Protein AF-A0A2N3T8K1-F1 (afdb_monomer_lite)

Structure (mmCIF, N/CA/C/O backbone):
data_AF-A0A2N3T8K1-F1
#
_entry.id   AF-A0A2N3T8K1-F1
#
loop_
_atom_site.group_PDB
_atom_site.id
_atom_site.type_symbol
_atom_site.label_atom_id
_atom_site.label_alt_id
_atom_site.label_comp_id
_atom_site.label_asym_id
_atom_site.label_entity_id
_atom_site.label_seq_id
_atom_site.pdbx_PDB_ins_code
_atom_site.Cartn_x
_atom_site.Cartn_y
_atom_site.Cartn_z
_atom_site.occupancy
_atom_site.B_iso_or_equiv
_atom_site.auth_seq_id
_atom_site.auth_comp_id
_atom_site.auth_asym_id
_atom_site.auth_atom_id
_atom_site.pdbx_PDB_model_num
ATOM 1 N N . MET A 1 1 ? -24.158 12.985 -3.431 1.00 35.72 1 MET A N 1
ATOM 2 C CA . MET A 1 1 ? -22.919 12.686 -2.682 1.00 35.72 1 MET A CA 1
ATOM 3 C C . MET A 1 1 ? -22.726 11.179 -2.710 1.00 35.72 1 MET A C 1
ATOM 5 O O . MET A 1 1 ? -23.554 10.480 -2.143 1.00 35.72 1 MET A O 1
ATOM 9 N N . LYS A 1 2 ? -21.747 10.663 -3.465 1.00 43.38 2 LYS A N 1
ATOM 10 C CA . LYS A 1 2 ? -21.382 9.240 -3.372 1.00 43.38 2 LYS A CA 1
ATOM 11 C C . LYS A 1 2 ? -20.612 9.081 -2.063 1.00 43.38 2 LYS A C 1
ATOM 13 O O . LYS A 1 2 ? -19.726 9.891 -1.823 1.00 43.38 2 LYS A O 1
ATOM 18 N N . GLN A 1 3 ? -20.998 8.129 -1.216 1.00 49.00 3 GLN A N 1
ATOM 19 C CA . GLN A 1 3 ? -20.234 7.801 -0.010 1.00 49.00 3 GLN A CA 1
ATOM 20 C C . GLN A 1 3 ? -18.784 7.537 -0.426 1.00 49.00 3 GLN A C 1
ATOM 22 O O . GLN A 1 3 ? -18.533 6.684 -1.278 1.00 49.00 3 GLN A O 1
ATOM 27 N N . GLU A 1 4 ? -17.854 8.332 0.098 1.00 63.88 4 GLU A N 1
ATOM 28 C CA . GLU A 1 4 ? -16.428 8.094 -0.089 1.00 63.88 4 GLU A CA 1
ATOM 29 C C . GLU A 1 4 ? -16.075 6.772 0.595 1.00 63.88 4 GLU A C 1
ATOM 31 O O . GLU A 1 4 ? -16.554 6.476 1.691 1.00 63.88 4 GLU A O 1
ATOM 36 N N . GLY A 1 5 ? -15.353 5.917 -0.133 1.00 77.62 5 GLY A N 1
ATOM 37 C CA . GLY A 1 5 ? -15.175 4.519 0.239 1.00 77.62 5 GLY A CA 1
ATOM 38 C C . GLY A 1 5 ? -14.401 4.379 1.543 1.00 77.62 5 GLY A C 1
ATOM 39 O O . GLY A 1 5 ? -13.340 4.980 1.708 1.00 77.62 5 GLY A O 1
ATOM 40 N N . ILE A 1 6 ? -14.954 3.577 2.446 1.00 90.69 6 ILE A N 1
ATOM 41 C CA . ILE A 1 6 ? -14.315 3.162 3.686 1.00 90.69 6 ILE A CA 1
ATOM 42 C C . ILE A 1 6 ? -13.741 1.764 3.450 1.00 90.69 6 ILE A C 1
ATOM 44 O O . ILE A 1 6 ? -14.485 0.854 3.075 1.00 90.69 6 ILE A O 1
ATOM 48 N N . TYR A 1 7 ? -12.438 1.589 3.665 1.00 93.00 7 TYR A N 1
ATOM 49 C CA . TYR A 1 7 ? -11.731 0.343 3.351 1.00 93.00 7 TYR A CA 1
ATOM 50 C C . TYR A 1 7 ? -10.979 -0.192 4.561 1.00 93.00 7 TYR A C 1
ATOM 52 O O . TYR A 1 7 ? -10.440 0.575 5.350 1.00 93.00 7 TYR A O 1
ATOM 60 N N . SER A 1 8 ? -10.894 -1.508 4.715 1.00 94.31 8 SER A N 1
ATOM 61 C CA . SER A 1 8 ? -10.083 -2.085 5.786 1.00 94.31 8 SER A CA 1
ATOM 62 C C . SER A 1 8 ? -8.594 -2.036 5.445 1.00 94.31 8 SER A C 1
ATOM 64 O O . SER A 1 8 ? -8.184 -2.167 4.288 1.00 94.31 8 SER A O 1
ATOM 66 N N . VAL A 1 9 ? -7.751 -1.948 6.472 1.00 94.50 9 VAL A N 1
ATOM 67 C CA . VAL A 1 9 ? -6.297 -2.142 6.329 1.00 94.50 9 VAL A CA 1
ATOM 68 C C . VAL A 1 9 ? -5.979 -3.472 5.629 1.00 94.50 9 VAL A C 1
ATOM 70 O O . VAL A 1 9 ? -5.037 -3.550 4.841 1.00 94.50 9 VAL A O 1
ATOM 73 N N . ALA A 1 10 ? -6.767 -4.525 5.877 1.00 93.94 10 ALA A N 1
ATOM 74 C CA . ALA A 1 10 ? -6.583 -5.824 5.231 1.00 93.94 10 ALA A CA 1
ATOM 75 C C . ALA A 1 10 ? -6.781 -5.764 3.704 1.00 93.94 10 ALA A C 1
ATOM 77 O O . ALA A 1 10 ? -6.030 -6.408 2.968 1.00 93.94 10 ALA A O 1
ATOM 78 N N . GLN A 1 11 ? -7.742 -4.969 3.220 1.00 95.00 11 GLN A N 1
ATOM 79 C CA . GLN A 1 11 ? -7.944 -4.731 1.786 1.00 95.00 11 GLN A CA 1
ATOM 80 C C . GLN A 1 11 ? -6.737 -4.021 1.166 1.00 95.00 11 GLN A C 1
ATOM 82 O O . GLN A 1 11 ? -6.243 -4.457 0.124 1.00 95.00 11 GLN A O 1
ATOM 87 N N . LEU A 1 12 ? -6.222 -2.980 1.828 1.00 95.88 12 LEU A N 1
ATOM 88 C CA . LEU A 1 12 ? -5.025 -2.270 1.371 1.00 95.88 12 LEU A CA 1
ATOM 89 C C . LEU A 1 12 ? -3.799 -3.198 1.352 1.00 95.88 12 LEU A C 1
ATOM 91 O O . LEU A 1 12 ? -3.088 -3.268 0.354 1.00 95.88 12 LEU A O 1
ATOM 95 N N . ALA A 1 13 ? -3.586 -3.988 2.406 1.00 95.69 13 ALA A N 1
ATOM 96 C CA . ALA A 1 13 ? -2.497 -4.961 2.473 1.00 95.69 13 ALA A CA 1
ATOM 97 C C . ALA A 1 13 ? -2.576 -6.021 1.357 1.00 95.69 13 ALA A C 1
ATOM 99 O O . ALA A 1 13 ? -1.554 -6.404 0.782 1.00 95.69 13 ALA A O 1
ATOM 100 N N . ALA A 1 14 ? -3.780 -6.512 1.046 1.00 95.62 14 ALA A N 1
ATOM 101 C CA . ALA A 1 14 ? -4.000 -7.476 -0.030 1.00 95.62 14 ALA A CA 1
ATOM 102 C C . ALA A 1 14 ? -3.702 -6.872 -1.411 1.00 95.62 14 ALA A C 1
ATOM 104 O O . ALA A 1 14 ? -3.075 -7.536 -2.244 1.00 95.62 14 ALA A O 1
ATOM 105 N N . TYR A 1 15 ? -4.089 -5.611 -1.622 1.00 96.75 15 TYR A N 1
ATOM 106 C CA . TYR A 1 15 ? -3.734 -4.850 -2.816 1.00 96.75 15 TYR A CA 1
ATOM 107 C C . TYR A 1 15 ? -2.217 -4.717 -2.972 1.00 96.75 15 TYR A C 1
ATOM 109 O O . TYR A 1 15 ? -1.675 -5.169 -3.980 1.00 96.75 15 TYR A O 1
ATOM 117 N N . LEU A 1 16 ? -1.515 -4.213 -1.952 1.00 96.62 16 LEU A N 1
ATOM 118 C CA . LEU A 1 16 ? -0.056 -4.051 -1.987 1.00 96.62 16 LEU A CA 1
ATOM 119 C C . LEU A 1 16 ? 0.663 -5.363 -2.341 1.00 96.62 16 LEU A C 1
ATOM 121 O O . LEU A 1 16 ? 1.545 -5.384 -3.197 1.00 96.62 16 LEU A O 1
ATOM 125 N N . LYS A 1 17 ? 0.236 -6.491 -1.764 1.00 96.06 17 LYS A N 1
ATOM 126 C CA . LYS A 1 17 ? 0.797 -7.814 -2.095 1.00 96.06 17 LYS A CA 1
ATOM 127 C C . LYS A 1 17 ? 0.546 -8.214 -3.550 1.00 96.06 17 LYS A C 1
ATOM 129 O O . LYS A 1 17 ? 1.437 -8.779 -4.180 1.00 96.06 17 LYS A O 1
ATOM 134 N N . SER A 1 18 ? -0.644 -7.931 -4.087 1.00 96.31 18 SER A N 1
ATOM 135 C CA . SER A 1 18 ? -0.947 -8.190 -5.504 1.00 96.31 18 SER A CA 1
ATOM 136 C C . SER A 1 18 ? -0.101 -7.344 -6.456 1.00 96.31 18 SER A C 1
ATOM 138 O O . SER A 1 18 ? 0.189 -7.774 -7.567 1.00 96.31 18 SER A O 1
ATOM 140 N N . GLU A 1 19 ? 0.367 -6.196 -5.972 1.00 95.75 19 GLU A N 1
ATOM 141 C CA . GLU A 1 19 ? 1.239 -5.271 -6.687 1.00 95.75 19 GLU A CA 1
ATOM 142 C C . GLU A 1 19 ? 2.736 -5.529 -6.485 1.00 95.75 19 GLU A C 1
ATOM 144 O O . GLU A 1 19 ? 3.570 -4.680 -6.803 1.00 95.75 19 GLU A O 1
ATOM 149 N N . ALA A 1 20 ? 3.075 -6.723 -5.994 1.00 95.88 20 ALA A N 1
ATOM 150 C CA . ALA A 1 20 ? 4.433 -7.175 -5.708 1.00 95.88 20 ALA A CA 1
ATOM 151 C C . ALA A 1 20 ? 5.169 -6.355 -4.633 1.00 95.88 20 ALA A C 1
ATOM 153 O O . ALA A 1 20 ? 6.398 -6.379 -4.575 1.00 95.88 20 ALA A O 1
ATOM 154 N N . TYR A 1 21 ? 4.439 -5.679 -3.742 1.00 97.00 21 TYR A N 1
ATOM 155 C CA . TYR A 1 21 ? 5.034 -5.137 -2.526 1.00 97.00 21 TYR A CA 1
ATOM 156 C C . TYR A 1 21 ? 5.252 -6.265 -1.514 1.00 97.00 21 TYR A C 1
ATOM 158 O O . TYR A 1 21 ? 4.415 -7.161 -1.349 1.00 97.00 21 TYR A O 1
ATOM 166 N N . HIS A 1 22 ? 6.364 -6.202 -0.789 1.00 96.81 22 HIS A N 1
ATOM 167 C CA . HIS A 1 22 ? 6.760 -7.229 0.170 1.00 96.81 22 HIS A CA 1
ATOM 168 C C . HIS A 1 22 ? 6.698 -6.692 1.597 1.00 96.81 22 HIS A C 1
ATOM 170 O O . HIS A 1 22 ? 7.334 -5.691 1.907 1.00 96.81 22 HIS A O 1
ATOM 176 N N . LEU A 1 23 ? 5.965 -7.373 2.479 1.00 96.44 23 LEU A N 1
ATOM 177 C CA . LEU A 1 23 ? 6.034 -7.097 3.914 1.00 96.44 23 LEU A CA 1
ATOM 178 C C . LEU A 1 23 ? 7.429 -7.475 4.427 1.00 96.44 23 LEU A C 1
ATOM 180 O O . LEU A 1 23 ? 7.825 -8.634 4.296 1.00 96.44 23 LEU A O 1
ATOM 184 N N . THR A 1 24 ? 8.161 -6.522 5.001 1.00 96.75 24 THR A N 1
ATOM 185 C CA . THR A 1 24 ? 9.553 -6.731 5.440 1.00 96.75 24 THR A CA 1
ATOM 186 C C . THR A 1 24 ? 9.708 -6.730 6.956 1.00 96.75 24 THR A C 1
ATOM 188 O O . THR A 1 24 ? 10.254 -7.675 7.519 1.00 96.75 24 THR A O 1
ATOM 191 N N . TYR A 1 25 ? 9.251 -5.676 7.630 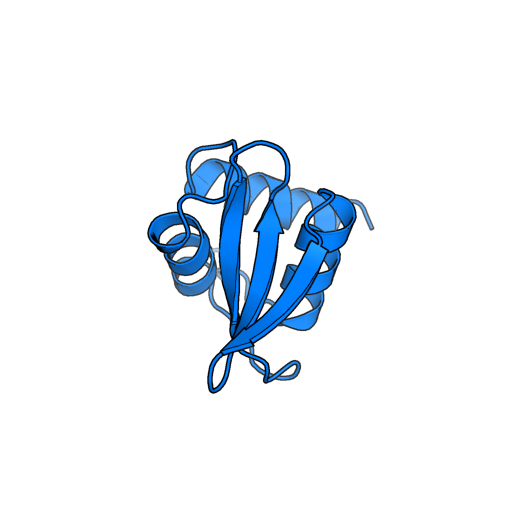1.00 95.75 25 TYR A N 1
ATOM 192 C CA . TYR A 1 25 ? 9.393 -5.503 9.075 1.00 95.75 25 TYR A CA 1
ATOM 193 C C . TYR A 1 25 ? 8.257 -4.650 9.646 1.00 95.75 25 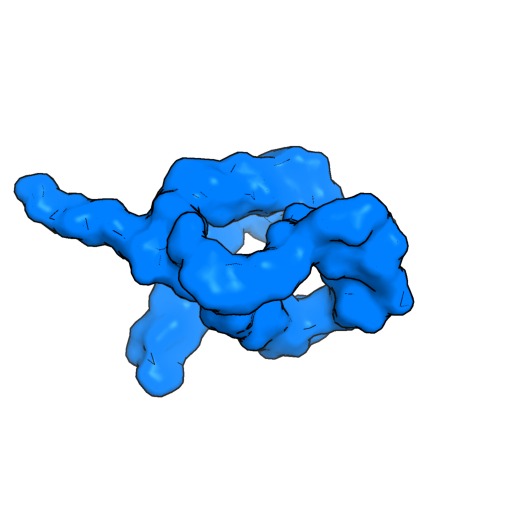TYR A C 1
ATOM 195 O O . TYR A 1 25 ? 7.431 -4.102 8.918 1.00 95.75 25 TYR A O 1
ATOM 203 N N . ARG A 1 26 ? 8.227 -4.540 10.976 1.00 95.31 26 ARG A N 1
ATOM 204 C CA . ARG A 1 26 ? 7.312 -3.667 11.717 1.00 95.31 26 ARG A CA 1
ATOM 205 C C . ARG A 1 26 ? 8.056 -2.487 12.309 1.00 95.31 26 ARG A C 1
ATOM 207 O O . ARG A 1 26 ? 9.132 -2.665 12.879 1.00 95.31 26 ARG A O 1
ATOM 214 N N . GLN A 1 27 ? 7.464 -1.303 12.214 1.00 93.31 27 GLN A N 1
ATOM 215 C CA . GLN A 1 27 ? 7.975 -0.084 12.829 1.00 93.31 27 GLN A CA 1
ATOM 216 C C . GLN A 1 27 ? 6.885 0.545 13.693 1.00 93.31 27 GLN A C 1
ATOM 218 O O . GLN A 1 27 ? 5.940 1.153 13.192 1.00 93.31 27 GLN A O 1
ATOM 223 N N . GLY A 1 28 ? 7.009 0.380 15.011 1.00 93.50 28 GLY A N 1
ATOM 224 C CA . GLY A 1 28 ? 5.985 0.828 15.952 1.00 93.50 28 GLY A CA 1
ATOM 225 C C . GLY A 1 28 ? 4.645 0.144 15.677 1.00 93.50 28 GLY A C 1
ATOM 226 O O . GLY A 1 28 ? 4.550 -1.079 15.745 1.00 93.50 28 GLY A O 1
ATOM 227 N N . SER A 1 29 ? 3.628 0.940 15.345 1.00 93.50 29 SER A N 1
ATOM 228 C CA . SER A 1 29 ? 2.268 0.456 15.057 1.00 93.50 29 SER A CA 1
ATOM 229 C C . SER A 1 29 ? 1.996 0.216 13.567 1.00 93.50 29 SER A C 1
ATOM 231 O O . SER A 1 29 ? 0.835 0.066 13.186 1.00 93.50 29 SER A O 1
ATOM 233 N N . ASN A 1 30 ? 3.042 0.179 12.733 1.00 95.19 30 ASN A N 1
ATOM 234 C CA . ASN A 1 30 ? 2.926 0.042 11.283 1.00 95.19 30 ASN A CA 1
ATOM 235 C C . ASN A 1 30 ? 3.680 -1.187 10.749 1.00 95.19 30 ASN A C 1
ATOM 237 O O . ASN A 1 30 ? 4.776 -1.513 11.212 1.00 95.19 30 ASN A O 1
ATOM 241 N N . ASP A 1 31 ? 3.107 -1.826 9.733 1.00 95.88 31 ASP A N 1
ATOM 242 C CA . ASP A 1 31 ? 3.760 -2.807 8.871 1.00 95.88 31 ASP A CA 1
ATOM 243 C C . ASP A 1 31 ? 4.424 -2.076 7.686 1.00 95.88 31 ASP A C 1
ATOM 245 O O . ASP A 1 31 ? 3.792 -1.239 7.036 1.00 95.88 31 ASP A O 1
ATOM 249 N N . ALA A 1 32 ? 5.682 -2.403 7.379 1.00 96.56 32 ALA A N 1
ATOM 250 C CA . ALA A 1 32 ? 6.429 -1.828 6.260 1.00 96.56 32 ALA A CA 1
ATOM 251 C C . ALA A 1 32 ? 6.347 -2.723 5.010 1.00 96.56 32 ALA A C 1
ATOM 253 O O . ALA A 1 32 ? 6.777 -3.879 5.026 1.00 96.56 32 ALA A O 1
ATOM 254 N N . TYR A 1 33 ? 5.828 -2.170 3.914 1.00 97.44 33 TYR A N 1
ATOM 255 C CA . TYR A 1 33 ? 5.684 -2.816 2.610 1.00 97.44 33 TYR A CA 1
ATOM 256 C C . TYR A 1 33 ? 6.676 -2.221 1.611 1.00 97.44 33 TYR A C 1
ATOM 258 O O . TYR A 1 33 ? 6.526 -1.085 1.170 1.00 97.44 33 TYR A O 1
ATOM 266 N N . TYR A 1 34 ? 7.686 -3.001 1.246 1.00 97.44 34 TYR A N 1
ATOM 267 C CA . TYR A 1 34 ? 8.726 -2.628 0.295 1.00 97.44 34 TYR A CA 1
ATOM 268 C C . TYR A 1 34 ? 8.241 -2.730 -1.152 1.00 97.44 34 TYR A C 1
ATOM 270 O O . TYR A 1 34 ? 7.799 -3.805 -1.561 1.00 97.44 34 TYR A O 1
ATOM 278 N N . ASN A 1 35 ? 8.393 -1.663 -1.940 1.00 97.00 35 ASN A N 1
ATOM 279 C CA . ASN A 1 35 ? 8.238 -1.714 -3.394 1.00 97.00 35 ASN A CA 1
ATOM 280 C C . ASN A 1 35 ? 9.604 -1.980 -4.059 1.00 97.00 35 ASN A C 1
ATOM 282 O O . ASN A 1 35 ? 10.480 -1.108 -4.032 1.00 97.00 35 ASN A O 1
ATOM 286 N N . PRO A 1 36 ? 9.811 -3.137 -4.714 1.00 95.00 36 PRO A N 1
ATOM 287 C CA . PRO A 1 36 ? 11.083 -3.445 -5.365 1.00 95.00 36 PRO A CA 1
ATOM 288 C C . PRO A 1 36 ? 11.397 -2.558 -6.581 1.00 95.00 36 PRO A C 1
ATOM 290 O O . PRO A 1 36 ? 12.566 -2.452 -6.959 1.00 95.00 36 PRO A O 1
ATOM 293 N N . ARG A 1 37 ? 10.396 -1.908 -7.193 1.00 93.19 37 ARG A N 1
ATOM 294 C CA . ARG A 1 37 ? 10.568 -1.089 -8.406 1.00 93.19 37 ARG A CA 1
ATOM 295 C C . ARG A 1 37 ? 11.260 0.243 -8.117 1.00 93.19 37 ARG A C 1
ATOM 297 O O . ARG A 1 37 ? 12.191 0.607 -8.831 1.00 93.19 37 ARG A O 1
ATOM 304 N N . ASN A 1 38 ? 10.867 0.933 -7.047 1.00 93.19 38 ASN A N 1
ATOM 305 C CA . ASN A 1 38 ? 11.442 2.228 -6.644 1.00 93.19 38 ASN A CA 1
ATOM 306 C C . ASN A 1 38 ? 12.261 2.167 -5.339 1.00 93.19 38 ASN A C 1
ATOM 308 O O . ASN A 1 38 ? 12.861 3.164 -4.934 1.00 93.19 38 ASN A O 1
ATOM 312 N N . ARG A 1 39 ? 12.346 0.984 -4.716 1.00 94.50 39 ARG A N 1
ATOM 313 C CA . ARG A 1 39 ? 13.106 0.701 -3.490 1.00 94.50 39 ARG A CA 1
ATOM 314 C C . ARG A 1 39 ? 12.664 1.519 -2.270 1.00 94.50 39 ARG A C 1
ATOM 316 O O . ARG A 1 39 ? 13.484 1.780 -1.391 1.00 94.50 39 ARG A O 1
ATOM 323 N N . GLN A 1 40 ? 11.396 1.913 -2.214 1.00 96.44 40 GLN A N 1
ATOM 324 C CA . GLN A 1 40 ? 10.802 2.652 -1.096 1.00 96.44 40 GLN A CA 1
ATOM 325 C C . GLN A 1 40 ? 9.832 1.771 -0.294 1.00 96.44 40 GLN A C 1
ATOM 327 O O . GLN A 1 40 ? 9.560 0.627 -0.666 1.00 96.44 40 GLN A O 1
ATOM 332 N N . TYR A 1 41 ? 9.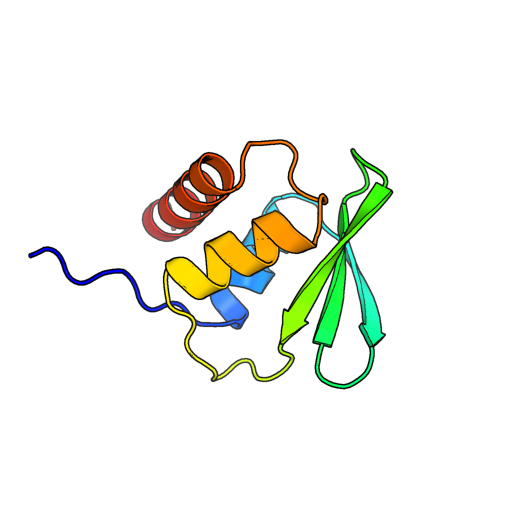316 2.302 0.817 1.00 96.56 41 TYR A N 1
ATOM 333 C CA . TYR A 1 41 ? 8.409 1.596 1.723 1.00 96.56 41 TYR A CA 1
ATOM 334 C C . TYR A 1 41 ? 7.095 2.352 1.915 1.00 96.56 41 TYR A C 1
ATOM 336 O O . TYR A 1 41 ? 7.112 3.547 2.196 1.00 96.56 41 TYR A O 1
ATOM 344 N N . ILE A 1 42 ? 5.974 1.631 1.856 1.00 96.50 42 ILE A N 1
ATOM 345 C CA . ILE A 1 42 ? 4.675 2.081 2.375 1.00 96.50 42 ILE A CA 1
ATOM 346 C C . ILE A 1 42 ? 4.518 1.557 3.799 1.00 96.50 42 ILE A C 1
ATOM 348 O O . ILE A 1 42 ? 4.677 0.361 4.035 1.00 96.50 42 ILE A O 1
ATOM 352 N N . PHE A 1 43 ? 4.176 2.430 4.742 1.00 95.81 43 PHE A N 1
ATOM 353 C CA . PHE A 1 43 ? 3.914 2.055 6.131 1.00 95.81 43 PHE A CA 1
ATOM 354 C C . PHE A 1 43 ? 2.412 2.042 6.375 1.00 95.81 43 PHE A C 1
ATOM 356 O O . PHE A 1 43 ? 1.799 3.100 6.415 1.00 95.81 43 PHE A O 1
ATOM 363 N N . ILE A 1 44 ? 1.812 0.865 6.544 1.00 94.56 44 ILE A N 1
ATOM 364 C CA . ILE A 1 44 ? 0.373 0.754 6.814 1.00 94.56 44 ILE A CA 1
ATOM 365 C C . ILE A 1 44 ? 0.128 0.423 8.292 1.00 94.56 44 ILE A C 1
ATOM 367 O O . ILE A 1 44 ? 0.885 -0.367 8.858 1.00 94.56 44 ILE A O 1
ATOM 371 N N . PRO A 1 45 ? -0.918 0.967 8.939 1.00 92.69 45 PRO A N 1
ATOM 372 C CA . PRO A 1 45 ? -1.248 0.621 10.322 1.00 92.69 45 PRO A CA 1
ATOM 373 C C . PRO A 1 45 ? -1.489 -0.885 10.508 1.00 92.69 45 PRO A C 1
ATOM 375 O O . PRO A 1 45 ? -2.128 -1.508 9.670 1.00 92.69 45 PRO A O 1
ATOM 378 N N . ILE A 1 46 ? -1.040 -1.472 11.622 1.00 87.56 46 ILE A N 1
ATOM 379 C CA . ILE A 1 46 ? -1.188 -2.920 11.908 1.00 87.56 46 ILE A CA 1
ATOM 380 C C . ILE A 1 46 ? -2.636 -3.306 12.250 1.00 87.56 46 ILE A C 1
ATOM 382 O O . ILE A 1 46 ? -3.024 -4.466 12.128 1.00 87.56 46 ILE A O 1
ATOM 386 N N . PHE A 1 47 ? -3.459 -2.352 12.687 1.00 85.62 47 PHE A N 1
ATOM 387 C CA . PHE A 1 47 ? -4.834 -2.609 13.113 1.00 85.62 47 PHE A CA 1
ATOM 388 C C . PHE A 1 47 ? -5.705 -3.034 11.921 1.00 85.62 47 PHE A C 1
ATOM 390 O O . PHE A 1 47 ? -6.336 -2.202 11.283 1.00 85.62 47 PHE A O 1
ATOM 397 N N . HIS A 1 48 ? -5.744 -4.331 11.610 1.00 70.12 48 HIS A N 1
ATOM 398 C CA . HIS A 1 48 ? -6.425 -4.864 10.424 1.00 70.12 48 HIS A CA 1
ATOM 399 C C . HIS A 1 48 ? -7.939 -4.591 10.395 1.00 70.12 48 HIS A C 1
ATOM 401 O O . HIS A 1 48 ? -8.521 -4.525 9.313 1.00 70.12 48 HIS A O 1
ATOM 407 N N . GLU A 1 49 ? -8.553 -4.393 11.566 1.00 76.75 49 GLU A N 1
ATOM 408 C CA . GLU A 1 49 ? -9.962 -4.005 11.726 1.00 76.75 49 GLU A CA 1
ATOM 409 C C . GLU A 1 49 ? -10.193 -2.492 11.583 1.00 76.75 49 GLU A C 1
ATOM 411 O O . GLU A 1 49 ? -11.337 -2.050 11.478 1.00 76.75 49 GLU A O 1
ATOM 416 N N . ARG A 1 50 ? -9.125 -1.680 11.553 1.00 87.00 50 ARG A N 1
ATOM 417 C CA . ARG A 1 50 ? -9.237 -0.245 11.297 1.00 87.00 50 ARG A CA 1
ATOM 418 C C . ARG A 1 50 ? -9.731 -0.028 9.875 1.00 87.00 50 ARG A C 1
ATOM 420 O O . ARG A 1 50 ? -9.236 -0.615 8.908 1.00 87.00 50 ARG A O 1
ATOM 427 N N . LEU A 1 51 ? -10.689 0.876 9.791 1.00 92.88 51 LEU A N 1
ATOM 428 C CA . LEU A 1 51 ? -11.214 1.406 8.556 1.00 92.88 51 LEU A CA 1
ATOM 429 C C . LEU A 1 51 ? -10.448 2.678 8.181 1.00 92.88 51 LEU A C 1
ATOM 431 O O . LEU A 1 51 ? -10.141 3.491 9.051 1.00 92.88 51 LEU A O 1
ATOM 435 N N . LEU A 1 52 ? -10.129 2.804 6.899 1.00 93.38 52 LEU A N 1
ATOM 436 C CA . LEU A 1 52 ? -9.407 3.910 6.287 1.00 93.38 52 LEU A CA 1
ATOM 437 C C . LEU A 1 52 ? -10.340 4.638 5.322 1.00 93.38 52 LEU A C 1
ATOM 439 O O . LEU A 1 52 ? -10.998 3.999 4.490 1.00 93.38 52 LEU A O 1
ATOM 443 N N . SER A 1 53 ? -10.384 5.962 5.420 1.00 94.88 53 SER A N 1
ATOM 444 C CA . SER A 1 53 ? -11.018 6.807 4.416 1.00 94.88 53 SER A CA 1
ATOM 445 C C . SER A 1 53 ? -10.175 6.862 3.140 1.00 94.88 53 SER A C 1
ATOM 447 O O . SER A 1 53 ? -9.014 6.445 3.089 1.00 94.88 53 SER A O 1
ATOM 449 N N . LYS A 1 54 ? -10.766 7.406 2.078 1.00 94.75 54 LYS A N 1
ATOM 450 C CA . LYS A 1 54 ? -10.050 7.707 0.839 1.00 94.75 54 LYS A CA 1
ATOM 451 C C . LYS A 1 54 ? -8.843 8.615 1.090 1.00 94.75 54 LYS A C 1
ATOM 453 O O . LYS A 1 54 ? -7.772 8.358 0.548 1.00 94.75 54 LYS A O 1
ATOM 458 N N . GLU A 1 55 ? -9.027 9.655 1.892 1.00 94.88 55 GLU A N 1
ATOM 459 C CA . GLU A 1 55 ? -8.015 10.667 2.202 1.00 94.88 55 GLU A CA 1
ATOM 460 C C . GLU A 1 55 ? -6.835 10.025 2.926 1.00 94.88 55 GLU A C 1
ATOM 462 O O . GLU A 1 55 ? -5.700 10.237 2.516 1.00 94.88 55 GLU A O 1
ATOM 467 N N . GLU A 1 56 ? -7.100 9.160 3.911 1.00 95.06 56 GLU A N 1
ATOM 468 C CA . GLU A 1 56 ? -6.051 8.430 4.634 1.00 95.06 56 GLU A CA 1
ATOM 469 C C . GLU A 1 56 ? -5.239 7.525 3.695 1.00 95.06 56 GLU A C 1
ATOM 471 O O . GLU A 1 56 ? -4.018 7.451 3.795 1.00 95.06 56 GLU A O 1
ATOM 476 N N . ILE A 1 57 ? -5.884 6.845 2.742 1.00 95.69 57 ILE A N 1
ATOM 477 C CA . ILE A 1 57 ? -5.167 5.993 1.778 1.00 95.69 57 ILE A CA 1
ATOM 478 C C . ILE A 1 57 ? -4.307 6.834 0.827 1.00 95.69 57 ILE A C 1
ATOM 480 O O . ILE A 1 57 ? -3.162 6.472 0.552 1.00 95.69 57 ILE A O 1
ATOM 484 N N . ILE A 1 58 ? -4.835 7.955 0.331 1.00 95.44 58 ILE A N 1
ATOM 485 C CA . ILE A 1 58 ? -4.076 8.874 -0.528 1.00 95.44 58 ILE A CA 1
ATOM 486 C C . ILE A 1 58 ? -2.892 9.474 0.242 1.00 95.44 58 ILE A C 1
ATOM 488 O O . ILE A 1 58 ? -1.800 9.591 -0.318 1.00 95.44 58 ILE A O 1
ATOM 492 N N . GLU A 1 59 ? -3.071 9.806 1.520 1.00 95.25 59 GLU A N 1
ATOM 493 C CA . GLU A 1 59 ? -2.004 10.291 2.397 1.00 95.25 59 GLU A CA 1
ATOM 494 C C . GLU A 1 59 ? -0.896 9.241 2.549 1.00 95.25 59 GLU A C 1
ATOM 496 O O . GLU A 1 59 ? 0.265 9.547 2.280 1.00 95.25 59 GLU A O 1
ATOM 501 N N . LEU A 1 60 ? -1.240 7.974 2.816 1.00 95.44 60 LEU A N 1
ATOM 502 C CA . LEU A 1 60 ? -0.265 6.874 2.876 1.00 95.44 60 LEU A CA 1
ATOM 503 C C . LEU A 1 60 ? 0.554 6.737 1.580 1.00 95.44 60 LEU A C 1
ATOM 505 O O . LEU A 1 60 ? 1.772 6.530 1.613 1.00 95.44 60 LEU A O 1
ATOM 509 N N . PHE A 1 61 ? -0.095 6.866 0.422 1.00 95.62 61 PHE A N 1
ATOM 510 C CA . PHE A 1 61 ? 0.594 6.844 -0.870 1.00 95.62 61 PHE A CA 1
ATOM 511 C C . PHE A 1 61 ? 1.497 8.064 -1.061 1.00 95.62 61 PHE A C 1
ATOM 513 O O . PHE A 1 61 ? 2.634 7.916 -1.511 1.00 95.62 61 PHE A O 1
ATOM 520 N N . THR A 1 62 ? 1.034 9.240 -0.647 1.00 94.31 62 THR A N 1
ATOM 521 C CA . THR A 1 62 ? 1.784 10.498 -0.736 1.00 94.31 62 THR A CA 1
ATOM 522 C C . THR A 1 62 ? 3.039 10.479 0.139 1.00 94.31 62 THR A C 1
ATOM 524 O O . THR A 1 62 ? 4.120 10.843 -0.326 1.00 94.31 62 THR A O 1
ATOM 527 N N . GLU A 1 63 ? 2.929 10.017 1.386 1.00 92.19 63 GLU A N 1
ATOM 528 C CA . GLU A 1 63 ? 4.035 10.004 2.350 1.00 92.19 63 GLU A CA 1
ATOM 529 C C . GLU A 1 63 ? 5.111 8.968 2.008 1.00 92.19 63 GLU A C 1
ATOM 531 O O . GLU A 1 63 ? 6.307 9.220 2.173 1.00 92.19 63 GLU A O 1
ATOM 536 N N . SER A 1 64 ? 4.700 7.802 1.505 1.00 86.81 64 SER A N 1
ATOM 537 C CA . SER A 1 64 ? 5.604 6.669 1.278 1.00 86.81 64 SER A CA 1
ATOM 538 C C . SER A 1 64 ? 6.613 6.871 0.144 1.00 86.81 64 SER A C 1
ATOM 540 O O . SER A 1 64 ? 7.650 6.206 0.120 1.00 86.81 64 SER A O 1
ATOM 542 N N . LYS A 1 65 ? 6.293 7.729 -0.842 1.00 82.94 65 LYS A N 1
ATOM 543 C CA . LYS A 1 65 ? 6.972 7.806 -2.157 1.00 82.94 65 LYS A CA 1
ATOM 544 C C . LYS A 1 65 ? 7.156 6.446 -2.844 1.00 82.94 65 LYS A C 1
ATOM 546 O O . LYS A 1 65 ? 7.981 6.314 -3.746 1.00 82.94 65 LYS A O 1
ATOM 551 N N . ALA A 1 66 ? 6.428 5.428 -2.396 1.00 89.56 66 ALA A N 1
ATOM 552 C CA . ALA A 1 66 ? 6.645 4.048 -2.784 1.00 89.56 66 ALA A CA 1
ATOM 553 C C . ALA A 1 66 ? 5.668 3.578 -3.850 1.00 89.56 66 ALA A C 1
ATOM 555 O O . ALA A 1 66 ? 5.738 2.421 -4.243 1.00 89.56 66 ALA A O 1
ATOM 556 N N . THR A 1 67 ? 4.838 4.467 -4.384 1.00 90.94 67 THR A N 1
ATOM 557 C CA . THR A 1 67 ? 3.963 4.203 -5.524 1.00 90.94 67 THR A CA 1
ATOM 558 C C . THR A 1 67 ? 4.675 4.501 -6.843 1.00 90.94 67 THR A C 1
ATOM 560 O O . THR A 1 67 ? 5.553 5.361 -6.921 1.00 90.94 67 THR A O 1
ATOM 563 N N . ASP A 1 68 ? 4.322 3.769 -7.900 1.00 88.62 68 ASP A N 1
ATOM 564 C CA . ASP A 1 68 ? 4.833 4.030 -9.257 1.00 88.62 68 ASP A CA 1
ATOM 565 C C . ASP A 1 68 ? 3.990 5.086 -9.988 1.00 88.62 68 ASP A C 1
ATOM 567 O O . ASP A 1 68 ? 4.443 5.711 -10.947 1.00 88.62 68 ASP A O 1
ATOM 571 N N . LEU A 1 6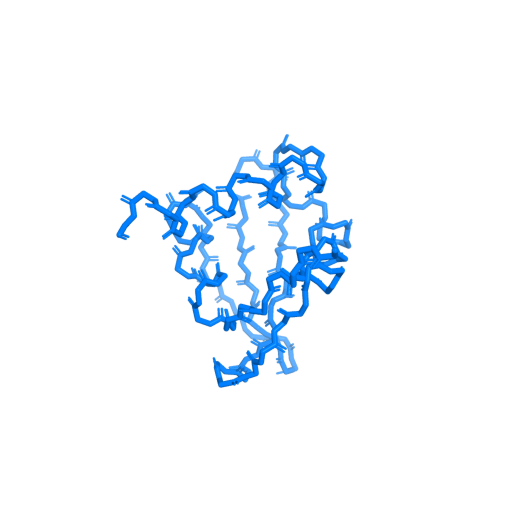9 ? 2.753 5.278 -9.528 1.00 92.62 69 LEU A N 1
ATOM 572 C CA . LEU A 1 69 ? 1.812 6.270 -10.021 1.00 92.62 69 LEU A CA 1
ATOM 573 C C . LEU A 1 69 ? 1.679 7.431 -9.022 1.00 92.62 69 LEU A C 1
ATOM 575 O O . LEU A 1 69 ? 1.943 7.252 -7.828 1.00 92.62 69 LEU A O 1
ATOM 579 N N . PRO A 1 70 ? 1.213 8.607 -9.483 1.00 94.94 70 PRO A N 1
ATOM 580 C CA . PRO A 1 70 ? 0.690 9.644 -8.599 1.00 94.94 70 PRO A CA 1
ATOM 581 C C . PRO A 1 70 ? -0.310 9.069 -7.574 1.00 94.94 70 PRO A C 1
ATOM 583 O O . PRO A 1 70 ? -1.100 8.196 -7.953 1.00 94.94 70 PRO A O 1
ATOM 586 N N . PRO A 1 71 ? -0.315 9.542 -6.313 1.00 94.25 71 PRO A N 1
ATOM 587 C CA . PRO A 1 71 ? -1.126 8.977 -5.227 1.00 94.25 71 PRO A CA 1
ATOM 588 C C . PRO A 1 71 ? -2.610 8.778 -5.560 1.00 94.25 71 PRO A C 1
ATOM 590 O O . PRO A 1 71 ? -3.198 7.750 -5.225 1.00 94.25 71 PRO A O 1
ATOM 593 N N . GLU A 1 72 ? -3.223 9.718 -6.277 1.00 94.88 72 GLU A N 1
ATOM 594 C CA . GLU A 1 72 ? -4.631 9.648 -6.676 1.00 94.88 72 GLU A CA 1
ATOM 595 C C . GLU A 1 72 ? -4.885 8.555 -7.722 1.00 94.88 72 GLU A C 1
ATOM 597 O O . GLU A 1 72 ? -5.912 7.874 -7.689 1.00 94.88 72 GLU A O 1
ATOM 602 N N . LEU A 1 73 ? -3.941 8.353 -8.647 1.00 95.88 73 LEU A N 1
ATOM 603 C CA . LEU A 1 73 ? -4.019 7.277 -9.635 1.00 95.88 73 LEU A CA 1
ATOM 604 C C . LEU A 1 73 ? -3.774 5.912 -8.988 1.00 95.88 73 LEU A C 1
ATOM 606 O O . LEU A 1 73 ? -4.454 4.944 -9.338 1.00 95.88 73 LEU A O 1
ATOM 610 N N . GLU A 1 74 ? -2.870 5.840 -8.010 1.00 96.31 74 GLU A N 1
ATOM 611 C CA . GLU A 1 74 ? -2.670 4.631 -7.211 1.00 96.31 74 GLU A CA 1
ATOM 612 C C . GLU A 1 74 ? -3.938 4.283 -6.410 1.00 96.31 74 GLU A C 1
ATOM 614 O O . GLU A 1 74 ? -4.360 3.127 -6.393 1.00 96.31 74 GLU A O 1
ATOM 619 N N . TYR A 1 75 ? -4.626 5.278 -5.837 1.00 96.00 75 TYR A N 1
ATOM 620 C CA . TYR A 1 75 ? -5.928 5.073 -5.196 1.00 96.00 75 TYR A CA 1
ATOM 621 C C . TYR A 1 75 ? -6.971 4.513 -6.168 1.00 96.00 75 TYR A C 1
ATOM 623 O O . TYR A 1 75 ? -7.660 3.544 -5.846 1.00 96.00 75 TYR A O 1
ATOM 631 N N . HIS A 1 76 ? -7.079 5.058 -7.380 1.00 95.38 76 HIS A N 1
ATOM 632 C CA . HIS A 1 76 ? -8.010 4.513 -8.368 1.00 95.38 76 HIS A CA 1
ATOM 633 C C . HIS A 1 76 ? -7.684 3.065 -8.733 1.00 95.38 76 HIS A C 1
ATOM 635 O O . HIS A 1 76 ? -8.591 2.230 -8.796 1.00 95.38 76 HIS A O 1
ATOM 641 N N . ARG A 1 77 ? -6.402 2.737 -8.892 1.00 95.31 77 ARG A N 1
ATOM 642 C CA . ARG A 1 77 ? -5.951 1.364 -9.127 1.00 95.31 77 ARG A CA 1
ATOM 643 C C . ARG A 1 77 ? -6.321 0.430 -7.971 1.00 95.31 77 ARG A C 1
ATOM 645 O O . ARG A 1 77 ? -6.844 -0.656 -8.221 1.00 95.31 77 ARG A O 1
ATOM 652 N N . PHE A 1 78 ? -6.152 0.879 -6.730 1.00 95.75 78 PHE A N 1
ATOM 653 C CA . PHE A 1 78 ? -6.623 0.169 -5.542 1.00 95.75 78 PHE A CA 1
ATOM 654 C C . PHE A 1 78 ? -8.143 -0.070 -5.571 1.00 95.75 78 PHE A C 1
ATOM 656 O O . PHE A 1 78 ? -8.594 -1.197 -5.367 1.00 95.75 78 PHE A O 1
ATOM 663 N N . THR A 1 79 ? -8.952 0.944 -5.892 1.00 95.00 79 THR A N 1
ATOM 664 C CA . THR A 1 79 ? -10.414 0.763 -5.973 1.00 95.00 79 THR A CA 1
ATOM 665 C C . THR A 1 79 ? -10.825 -0.215 -7.077 1.00 95.00 79 THR A C 1
ATOM 667 O O . THR A 1 79 ? -11.710 -1.044 -6.867 1.00 95.00 79 THR A O 1
ATOM 670 N N . LEU A 1 80 ? -10.149 -0.187 -8.230 1.00 93.88 80 LEU A N 1
ATOM 671 C CA . LEU A 1 80 ? -10.378 -1.146 -9.314 1.00 93.88 80 LEU A CA 1
ATOM 672 C C . LEU A 1 80 ? -10.038 -2.579 -8.889 1.00 93.88 80 LEU A C 1
ATOM 674 O O . LEU A 1 80 ? -10.802 -3.492 -9.197 1.00 93.88 80 LEU A O 1
ATOM 678 N N . TYR A 1 81 ? -8.946 -2.776 -8.143 1.00 94.62 81 TYR A N 1
ATOM 679 C CA . TYR A 1 81 ? -8.583 -4.081 -7.582 1.00 94.62 81 TYR A CA 1
ATOM 680 C C . TYR A 1 81 ? -9.698 -4.671 -6.705 1.00 94.62 81 TYR A C 1
ATOM 682 O O . TYR A 1 81 ? -9.954 -5.873 -6.775 1.00 94.62 81 TYR A O 1
ATOM 6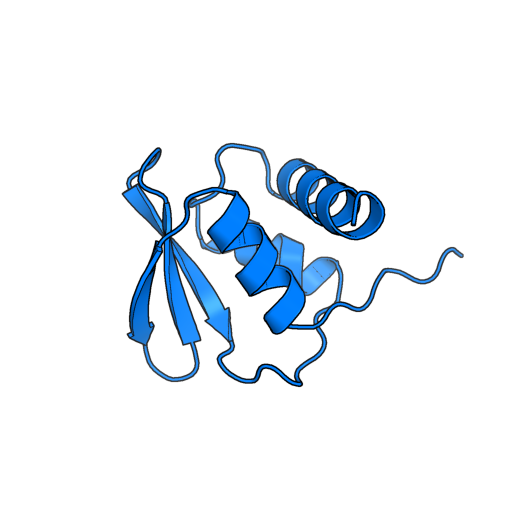90 N N . LEU A 1 82 ? -10.380 -3.837 -5.913 1.00 92.88 82 LEU A N 1
ATOM 691 C CA . LEU A 1 82 ? -11.483 -4.284 -5.058 1.00 92.88 82 LEU A CA 1
ATOM 692 C C . LEU A 1 82 ? -12.755 -4.625 -5.836 1.00 92.88 82 LEU A C 1
ATOM 694 O O . LEU A 1 82 ? -13.481 -5.519 -5.425 1.00 92.88 82 LEU A O 1
ATOM 698 N N . HIS A 1 83 ? -13.033 -3.930 -6.941 1.00 88.38 83 HIS A N 1
ATOM 699 C CA . HIS A 1 83 ? -14.210 -4.199 -7.775 1.00 88.38 83 HIS A CA 1
ATOM 700 C C . HIS A 1 83 ? -14.031 -5.379 -8.735 1.00 88.38 83 HIS A C 1
ATOM 702 O O . HIS A 1 83 ? -15.018 -5.965 -9.171 1.00 88.38 83 HIS A O 1
ATOM 708 N N . ALA A 1 84 ? -12.790 -5.705 -9.098 1.00 82.69 84 ALA A N 1
ATOM 709 C CA . ALA A 1 84 ? -12.474 -6.814 -9.994 1.00 82.69 84 ALA A CA 1
ATOM 710 C C . ALA A 1 84 ? -12.448 -8.187 -9.293 1.00 82.69 84 ALA A C 1
ATOM 712 O O . ALA A 1 84 ? -12.146 -9.188 -9.947 1.00 82.69 84 ALA A O 1
ATOM 713 N N . ARG A 1 85 ? -12.711 -8.238 -7.983 1.00 62.91 85 ARG A N 1
ATOM 714 C CA . ARG A 1 85 ? -12.676 -9.444 -7.151 1.00 62.91 85 ARG A CA 1
ATOM 715 C C . ARG A 1 85 ? -14.032 -9.779 -6.555 1.00 62.91 85 ARG A C 1
ATOM 717 O O . ARG A 1 85 ? -14.803 -8.841 -6.26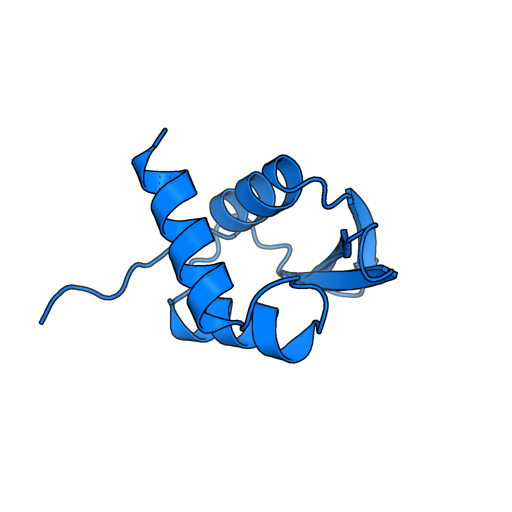6 1.00 62.91 85 ARG A O 1
#

Sequence (85 aa):
MKQEGIYSVAQLAAYLKSEAYHLTYRQGSNDAYYNPRNRQYIFIPIFHERLLSKEEIIELFTESKATDLPPELEYHRFTLYLHAR

pLDDT: mean 90.82, std 11.32, range [35.72, 97.44]

Foldseek 3Di:
DPPFDKDFLVLVVVLLVVVVWDFDDDDVQWTWTAQPVVRWTQTGGPPRRDIDGLVRQLVSCVVTVRDPDRSVVVSVVSVVVVVVD

Radius of gyration: 12.04 Å; chains: 1; bounding box: 36×22×26 Å

Secondary structure (DSSP, 8-state):
-PPPPPEEHHHHHHHHHHTT-EEEEEETTEEEEEETTTTEEEEEES-TT-EE-HHHHHHHHHHH---SS-HHHHHHHHHHHHHT-